Protein AF-A0A0C5QJ63-F1 (afdb_monomer)

pLDDT: mean 94.85, std 3.45, range [77.62, 98.62]

Sequence (130 aa):
IFVRGNAFNNDQIEVARALEIGVTMVSYPEAVQEKISQTTSIAVAGAHGKTSTTGLLAHVLKNIAPTSYLIGDGTGRGVPNSQFFVVEADEYRRHFKDYAPDYAILTNIDFDHPDYYTGIEDVTSAFADF

Mean predicted aligned error: 3.35 Å

Structure (mmCIF, N/CA/C/O backbone):
data_AF-A0A0C5QJ63-F1
#
_entry.id   AF-A0A0C5QJ63-F1
#
loop_
_atom_site.group_PDB
_atom_site.id
_atom_site.type_symbol
_atom_site.label_atom_id
_atom_site.label_alt_id
_atom_sit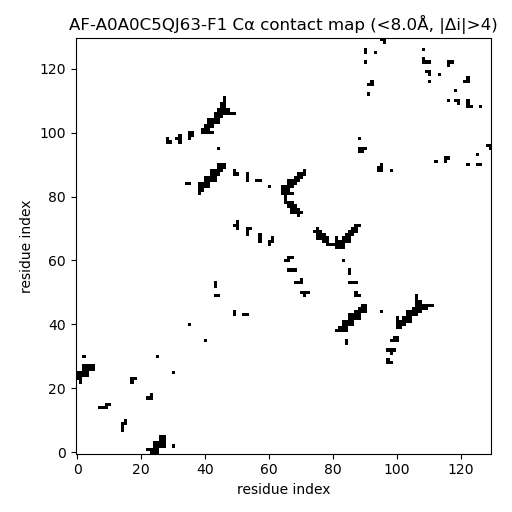e.label_comp_id
_atom_site.label_asym_id
_atom_site.label_entity_id
_atom_site.label_seq_id
_atom_site.pdbx_PDB_ins_code
_atom_site.Cartn_x
_atom_site.Cartn_y
_atom_site.Cartn_z
_atom_site.occupancy
_atom_site.B_iso_or_equiv
_atom_site.auth_seq_id
_atom_site.auth_comp_id
_atom_site.auth_asym_id
_atom_site.auth_atom_id
_atom_site.pdbx_PDB_model_num
ATOM 1 N N . ILE A 1 1 ? 6.941 -12.397 -14.579 1.00 77.62 1 ILE A N 1
ATOM 2 C CA . ILE A 1 1 ? 6.824 -10.924 -14.509 1.00 77.62 1 ILE A CA 1
ATOM 3 C C . ILE A 1 1 ? 8.001 -10.416 -13.695 1.00 77.62 1 ILE A C 1
ATOM 5 O O . ILE A 1 1 ? 8.295 -11.015 -12.667 1.00 77.62 1 ILE A O 1
ATOM 9 N N . PHE A 1 2 ? 8.707 -9.401 -14.188 1.00 90.94 2 PHE A N 1
ATOM 10 C CA . PHE A 1 2 ? 9.777 -8.733 -13.447 1.00 90.94 2 PHE A CA 1
ATOM 11 C C . PHE A 1 2 ? 9.206 -7.485 -12.775 1.00 90.94 2 PHE A C 1
ATOM 13 O O . PHE A 1 2 ? 8.440 -6.756 -13.402 1.00 90.94 2 PHE A O 1
ATOM 20 N N . VAL A 1 3 ? 9.575 -7.249 -11.517 1.00 93.19 3 VAL A N 1
ATOM 21 C CA . VAL A 1 3 ? 9.150 -6.061 -10.768 1.00 93.19 3 VAL A CA 1
ATOM 22 C C . VAL A 1 3 ? 10.322 -5.095 -10.690 1.00 93.19 3 VAL A C 1
ATOM 24 O O . VAL A 1 3 ? 11.390 -5.448 -10.189 1.00 93.19 3 VAL A O 1
ATOM 27 N N . ARG A 1 4 ? 10.126 -3.877 -11.191 1.00 93.06 4 ARG A N 1
ATOM 28 C CA . ARG A 1 4 ? 11.104 -2.794 -11.137 1.00 93.06 4 ARG A CA 1
ATOM 29 C C . ARG A 1 4 ? 10.829 -1.929 -9.912 1.00 93.06 4 ARG A C 1
ATOM 31 O O . ARG A 1 4 ? 9.777 -1.298 -9.814 1.00 93.06 4 ARG A O 1
ATOM 38 N N . GLY A 1 5 ? 11.784 -1.889 -8.987 1.00 90.06 5 GLY A N 1
ATOM 39 C CA . GLY A 1 5 ? 11.722 -0.985 -7.840 1.00 90.06 5 GLY A CA 1
ATOM 40 C C . GLY A 1 5 ? 11.877 0.480 -8.257 1.00 90.06 5 GLY A C 1
ATOM 41 O O . GLY A 1 5 ? 12.519 0.779 -9.260 1.00 90.06 5 GLY A O 1
ATOM 42 N N . ASN A 1 6 ? 11.348 1.402 -7.451 1.00 85.94 6 ASN A N 1
ATOM 43 C CA . ASN A 1 6 ? 11.359 2.842 -7.755 1.00 85.94 6 ASN A CA 1
ATOM 44 C C . ASN A 1 6 ? 12.771 3.456 -7.838 1.00 85.94 6 ASN A C 1
ATOM 46 O O . ASN A 1 6 ? 12.937 4.527 -8.409 1.00 85.94 6 ASN A O 1
ATOM 50 N N . ALA A 1 7 ? 13.787 2.784 -7.287 1.00 88.69 7 ALA A N 1
ATOM 51 C CA . ALA A 1 7 ? 15.189 3.200 -7.374 1.00 88.69 7 ALA A CA 1
ATOM 52 C C . ALA A 1 7 ? 15.875 2.807 -8.701 1.00 88.69 7 ALA A C 1
ATOM 54 O O . ALA A 1 7 ? 17.027 3.182 -8.924 1.00 88.69 7 ALA A O 1
ATOM 55 N N . PHE A 1 8 ? 15.202 2.029 -9.558 1.00 92.00 8 PHE A N 1
ATOM 56 C CA . PHE A 1 8 ? 15.779 1.483 -10.782 1.00 92.00 8 PHE A CA 1
ATOM 57 C C . PHE A 1 8 ? 15.271 2.229 -12.022 1.00 92.00 8 PHE A C 1
ATOM 59 O O . PHE A 1 8 ? 14.103 2.116 -12.401 1.00 92.00 8 PHE A O 1
ATOM 66 N N . ASN A 1 9 ? 16.167 2.976 -12.669 1.00 91.69 9 ASN A N 1
ATOM 67 C CA . ASN A 1 9 ? 15.893 3.763 -13.874 1.00 91.69 9 ASN A CA 1
ATOM 68 C C . ASN A 1 9 ? 16.274 2.999 -15.156 1.00 91.69 9 ASN A C 1
ATOM 70 O O . ASN A 1 9 ? 16.945 1.970 -15.112 1.00 91.69 9 ASN A O 1
ATOM 74 N N . ASN A 1 10 ? 15.842 3.501 -16.319 1.00 91.69 10 ASN A N 1
ATOM 75 C CA . ASN A 1 10 ? 16.041 2.836 -17.619 1.00 91.69 10 ASN A CA 1
ATOM 76 C C . ASN A 1 10 ? 17.512 2.717 -18.057 1.00 91.69 10 ASN A C 1
ATOM 78 O O . ASN A 1 10 ? 17.812 1.919 -18.938 1.00 91.69 10 ASN A O 1
ATOM 82 N N . ASP A 1 11 ? 18.401 3.530 -17.493 1.00 93.44 11 ASP A N 1
ATOM 83 C CA . ASP A 1 11 ? 19.835 3.572 -17.790 1.00 93.44 11 ASP A CA 1
ATOM 84 C C . ASP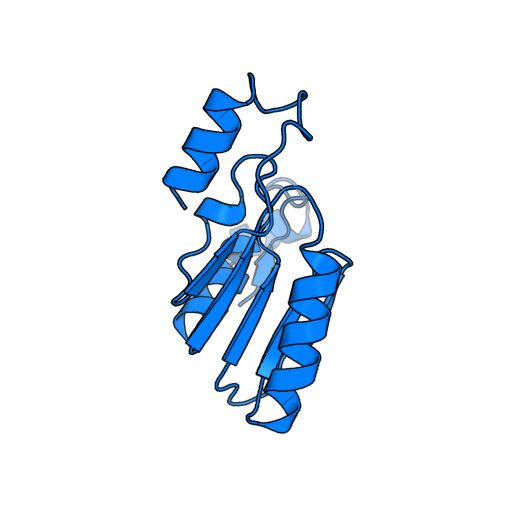 A 1 11 ? 20.647 2.518 -17.024 1.00 93.44 11 ASP A C 1
ATOM 86 O O . ASP A 1 11 ? 21.801 2.253 -17.364 1.00 93.44 11 ASP A O 1
ATOM 90 N N . GLN A 1 12 ? 20.055 1.886 -16.011 1.00 95.31 12 GLN A N 1
ATOM 91 C CA . GLN A 1 12 ? 20.711 0.817 -15.271 1.00 95.31 12 GLN A CA 1
ATOM 92 C C . GLN A 1 12 ? 20.833 -0.445 -16.118 1.00 95.31 12 GLN A C 1
ATOM 94 O O . GLN A 1 12 ? 19.909 -0.817 -16.842 1.00 95.31 12 GLN A O 1
ATOM 99 N N . ILE A 1 13 ? 21.977 -1.122 -16.004 1.00 95.81 13 ILE A N 1
ATOM 100 C CA . ILE A 1 13 ? 22.376 -2.184 -16.932 1.00 95.81 13 ILE A CA 1
ATOM 101 C C . ILE A 1 13 ? 21.369 -3.341 -17.001 1.00 95.81 13 ILE A C 1
ATOM 103 O O . ILE A 1 13 ? 21.082 -3.814 -18.102 1.00 95.81 13 ILE A O 1
ATOM 107 N N . GLU A 1 14 ? 20.778 -3.770 -15.878 1.00 94.00 14 GLU A N 1
ATOM 108 C CA . GLU A 1 14 ? 19.764 -4.830 -15.902 1.00 94.00 14 GLU A CA 1
ATOM 109 C C . GLU A 1 14 ? 18.456 -4.366 -16.557 1.00 94.00 14 GLU A C 1
ATOM 111 O O . GLU A 1 14 ? 17.862 -5.113 -17.336 1.00 94.00 14 GLU A O 1
ATOM 116 N N . VAL A 1 15 ? 18.024 -3.131 -16.279 1.00 94.81 15 VAL A N 1
ATOM 117 C CA . VAL A 1 15 ? 16.778 -2.562 -16.816 1.00 94.81 15 VAL A CA 1
ATOM 118 C C . VAL A 1 15 ? 16.911 -2.308 -18.315 1.00 94.81 15 VAL A C 1
ATOM 120 O O . VAL A 1 15 ? 16.056 -2.740 -19.085 1.00 94.81 15 VAL A O 1
ATOM 123 N N . ALA A 1 16 ? 18.003 -1.672 -18.741 1.00 95.06 16 ALA A N 1
ATOM 124 C CA . ALA A 1 16 ? 18.306 -1.418 -20.144 1.00 95.06 16 ALA A CA 1
ATOM 125 C C . ALA A 1 16 ? 18.326 -2.727 -20.939 1.00 95.06 16 ALA A C 1
ATOM 127 O O . ALA A 1 16 ? 17.645 -2.850 -21.959 1.00 95.06 16 ALA A O 1
ATOM 128 N N . ARG A 1 17 ? 19.023 -3.750 -20.422 1.00 95.56 17 ARG A N 1
ATOM 129 C CA . ARG A 1 17 ? 19.085 -5.050 -21.087 1.00 95.56 17 ARG A CA 1
ATOM 130 C C . ARG A 1 17 ? 17.720 -5.725 -21.161 1.00 95.56 17 ARG A C 1
ATOM 132 O O . ARG A 1 17 ? 17.398 -6.289 -22.203 1.00 95.56 17 ARG A O 1
ATOM 139 N N . ALA A 1 18 ? 16.927 -5.675 -20.090 1.00 94.44 18 ALA A N 1
ATOM 140 C CA . ALA A 1 18 ? 15.573 -6.224 -20.069 1.00 94.44 18 ALA A CA 1
ATOM 141 C C . ALA A 1 18 ? 14.675 -5.559 -21.128 1.00 94.44 18 ALA A C 1
ATOM 143 O O . ALA A 1 18 ? 13.967 -6.259 -21.853 1.00 94.44 18 ALA A O 1
ATOM 144 N N . LEU A 1 19 ? 14.760 -4.231 -21.272 1.00 93.12 19 LEU A N 1
ATOM 145 C CA . LEU A 1 19 ? 14.038 -3.482 -22.304 1.00 93.12 19 LEU A CA 1
ATOM 146 C C . LEU A 1 19 ? 14.481 -3.878 -23.720 1.00 93.12 19 LEU A C 1
ATOM 148 O O . LEU A 1 19 ? 13.628 -4.127 -24.569 1.00 93.12 19 LEU A O 1
ATOM 152 N N . GLU A 1 20 ? 15.789 -3.997 -23.971 1.00 95.88 20 GLU A N 1
ATOM 153 C CA . GLU A 1 20 ? 16.332 -4.395 -25.282 1.00 95.88 20 GLU A CA 1
ATOM 154 C C . GLU A 1 20 ? 15.811 -5.751 -25.768 1.00 95.88 20 GLU A C 1
ATOM 156 O O . GLU A 1 20 ? 15.562 -5.928 -26.960 1.00 95.88 20 GLU A O 1
ATOM 161 N N . ILE A 1 21 ? 15.661 -6.721 -24.860 1.00 96.12 21 ILE A N 1
ATOM 162 C CA . ILE A 1 21 ? 15.191 -8.073 -25.201 1.00 96.12 21 ILE A CA 1
ATOM 163 C C . ILE A 1 21 ? 13.666 -8.231 -25.084 1.00 96.12 21 ILE A C 1
ATOM 165 O O . ILE A 1 21 ? 13.162 -9.348 -25.199 1.00 96.12 21 ILE A O 1
ATOM 169 N N . GLY A 1 22 ? 12.929 -7.139 -24.854 1.00 94.62 22 GLY A N 1
ATOM 170 C CA . GLY A 1 22 ? 11.465 -7.137 -24.810 1.00 94.62 22 GLY A CA 1
ATOM 171 C C . GLY A 1 22 ? 10.855 -7.771 -23.556 1.00 94.62 22 GLY A C 1
ATOM 172 O O . GLY A 1 22 ? 9.734 -8.274 -23.611 1.00 94.62 22 GLY A O 1
ATOM 173 N N . VAL A 1 23 ? 11.565 -7.778 -22.422 1.00 94.31 23 VAL A N 1
ATOM 174 C CA . VAL A 1 23 ? 11.018 -8.268 -21.148 1.00 94.31 23 VAL A CA 1
ATOM 175 C C . VAL A 1 23 ? 9.962 -7.299 -20.622 1.00 94.31 23 VAL A C 1
ATOM 177 O O . VAL A 1 23 ? 10.227 -6.119 -20.399 1.00 94.31 23 VAL A O 1
ATOM 180 N N . THR A 1 24 ? 8.768 -7.820 -20.346 1.00 92.38 24 THR A N 1
ATOM 181 C CA . THR A 1 24 ? 7.722 -7.073 -19.645 1.00 92.38 24 THR A CA 1
ATOM 182 C C . THR A 1 24 ? 8.090 -6.898 -18.171 1.00 92.38 24 THR A C 1
ATOM 184 O O . THR A 1 24 ? 8.241 -7.877 -17.429 1.00 92.38 24 THR A O 1
ATOM 187 N N . MET A 1 25 ? 8.199 -5.640 -17.749 1.00 93.62 25 MET A N 1
ATOM 188 C CA . MET A 1 25 ? 8.385 -5.232 -16.360 1.00 93.62 25 MET A CA 1
ATOM 189 C C . MET A 1 25 ? 7.169 -4.436 -15.895 1.00 93.62 25 MET A C 1
ATOM 191 O O . MET A 1 25 ? 6.608 -3.668 -16.672 1.00 93.62 25 MET A O 1
ATOM 195 N N . VAL A 1 26 ? 6.812 -4.596 -14.627 1.00 93.75 26 VAL A N 1
ATOM 196 C CA . VAL A 1 26 ? 5.849 -3.737 -13.926 1.00 93.75 26 VAL A CA 1
ATOM 197 C C . VAL A 1 26 ? 6.580 -2.986 -12.819 1.00 93.75 26 VAL A C 1
ATOM 199 O O . VAL A 1 26 ? 7.591 -3.464 -12.298 1.00 93.75 26 VAL A O 1
ATOM 202 N N . SER A 1 27 ? 6.106 -1.803 -12.465 1.00 92.50 27 SER A N 1
ATOM 203 C CA . SER A 1 27 ? 6.573 -1.079 -11.289 1.00 92.50 27 SER A CA 1
ATOM 204 C C . SER A 1 27 ? 6.164 -1.796 -10.001 1.00 92.50 27 SER A C 1
ATOM 206 O O . SER A 1 27 ? 5.276 -2.652 -9.980 1.00 92.50 27 SER A O 1
ATOM 208 N N . TYR A 1 28 ? 6.831 -1.452 -8.903 1.00 92.06 28 TYR A N 1
ATOM 209 C CA . TYR A 1 28 ? 6.471 -1.977 -7.592 1.00 92.06 28 TYR A CA 1
ATOM 210 C C . TYR A 1 28 ? 5.015 -1.656 -7.190 1.00 92.06 28 TYR A C 1
ATOM 212 O O . TYR A 1 28 ? 4.313 -2.600 -6.823 1.00 92.06 28 TYR A O 1
ATOM 220 N N . PRO A 1 29 ? 4.512 -0.407 -7.317 1.00 92.44 29 PRO A N 1
ATOM 221 C CA . PRO A 1 29 ? 3.108 -0.107 -7.028 1.00 92.44 29 PRO A CA 1
ATOM 222 C C . PRO A 1 29 ? 2.129 -0.910 -7.891 1.00 92.44 29 PRO A C 1
ATOM 224 O O . PRO A 1 29 ? 1.161 -1.446 -7.361 1.00 92.44 29 PRO A O 1
ATOM 227 N N . GLU A 1 30 ? 2.415 -1.091 -9.187 1.00 94.25 30 GLU A N 1
ATOM 228 C CA . GLU A 1 30 ? 1.578 -1.913 -10.077 1.00 94.25 30 GLU A CA 1
ATOM 229 C C . GLU A 1 30 ? 1.511 -3.375 -9.614 1.00 94.25 30 GLU A C 1
ATOM 231 O O . GLU A 1 30 ? 0.435 -3.969 -9.599 1.00 94.25 30 GLU A O 1
ATOM 236 N N . ALA A 1 31 ? 2.637 -3.952 -9.179 1.00 94.00 31 ALA A N 1
ATOM 237 C CA . ALA A 1 31 ? 2.665 -5.317 -8.652 1.00 94.00 31 ALA A CA 1
ATOM 238 C C . ALA A 1 31 ? 1.855 -5.460 -7.349 1.00 94.00 31 ALA A C 1
ATOM 240 O O . ALA A 1 31 ? 1.185 -6.473 -7.135 1.00 94.00 31 ALA A O 1
ATOM 241 N N . VAL A 1 32 ? 1.901 -4.450 -6.473 1.00 94.62 32 VAL A N 1
ATOM 242 C CA . VAL A 1 32 ? 1.090 -4.422 -5.246 1.00 94.62 32 VAL A CA 1
ATOM 243 C C . VAL A 1 32 ? -0.394 -4.269 -5.590 1.00 94.62 32 VAL A C 1
ATOM 245 O O . VAL A 1 32 ? -1.214 -5.025 -5.067 1.00 94.62 32 VAL A O 1
ATOM 248 N N . GLN A 1 33 ? -0.742 -3.370 -6.513 1.00 95.81 33 GLN A N 1
ATOM 249 C CA . GLN A 1 33 ? -2.120 -3.142 -6.949 1.00 95.81 33 GLN A CA 1
ATOM 250 C C . GLN A 1 33 ? -2.735 -4.361 -7.651 1.00 95.81 33 GLN A C 1
ATOM 252 O O . GLN A 1 33 ? -3.923 -4.650 -7.472 1.00 95.81 33 GLN A O 1
ATOM 257 N N . GLU A 1 34 ? -1.940 -5.130 -8.399 1.00 95.06 34 GLU A N 1
ATOM 258 C CA . GLU A 1 34 ? -2.381 -6.419 -8.940 1.00 95.06 34 GLU A CA 1
ATOM 259 C C . GLU A 1 34 ? -2.823 -7.354 -7.805 1.00 95.06 34 GLU A C 1
ATOM 261 O O . GLU A 1 34 ? -3.867 -8.004 -7.901 1.00 95.06 34 GLU A O 1
ATOM 266 N N . LYS A 1 35 ? -2.074 -7.384 -6.694 1.00 94.94 35 LYS A N 1
ATOM 267 C CA . LYS A 1 35 ? -2.424 -8.224 -5.548 1.00 94.94 35 LYS A CA 1
ATOM 268 C C . LYS A 1 35 ? -3.671 -7.733 -4.819 1.00 94.94 35 LYS A C 1
ATOM 270 O O . LYS A 1 35 ? -4.499 -8.565 -4.448 1.00 94.94 35 LYS A O 1
ATOM 275 N N . ILE A 1 36 ? -3.810 -6.417 -4.657 1.00 97.06 36 ILE A N 1
ATOM 276 C CA . ILE A 1 36 ? -5.013 -5.763 -4.123 1.00 97.06 36 ILE A CA 1
ATOM 277 C C . ILE A 1 36 ? -6.239 -6.221 -4.918 1.00 97.06 36 ILE A C 1
ATOM 279 O O . ILE A 1 36 ? -7.156 -6.796 -4.341 1.00 97.06 36 ILE A O 1
ATOM 283 N N . SER A 1 37 ? -6.181 -6.117 -6.247 1.00 97.25 37 SER A N 1
ATOM 284 C CA . SER A 1 37 ? -7.298 -6.425 -7.154 1.00 97.25 37 SER A CA 1
ATOM 285 C C . SER A 1 37 ? -7.730 -7.904 -7.174 1.00 97.25 37 SER A C 1
ATOM 287 O O . SER A 1 37 ? -8.793 -8.232 -7.696 1.00 97.25 37 SER A O 1
ATOM 289 N N . GLN A 1 38 ? -6.906 -8.821 -6.655 1.00 96.88 38 GLN A N 1
ATOM 290 C CA . GLN A 1 38 ? -7.164 -10.270 -6.651 1.00 96.88 38 GLN A CA 1
ATOM 291 C C . GLN A 1 38 ? -7.719 -10.796 -5.317 1.00 96.88 38 GLN A C 1
ATOM 293 O O . GLN A 1 38 ? -7.947 -11.999 -5.181 1.00 96.88 38 GLN A O 1
ATOM 298 N N . THR A 1 39 ? -7.878 -9.938 -4.312 1.00 98.00 39 THR A N 1
ATOM 299 C CA . THR A 1 39 ? -8.241 -10.331 -2.942 1.00 98.00 39 THR A CA 1
ATOM 300 C C . THR A 1 39 ? -9.276 -9.376 -2.372 1.00 98.00 39 THR A C 1
ATOM 302 O O . THR A 1 39 ? -9.450 -8.290 -2.905 1.00 98.00 39 THR A O 1
ATOM 305 N N . THR A 1 40 ? -9.917 -9.737 -1.259 1.00 98.50 40 THR A N 1
ATOM 306 C CA . THR A 1 40 ? -10.578 -8.725 -0.431 1.00 98.50 40 THR A CA 1
ATOM 307 C C . THR A 1 40 ? -9.497 -7.940 0.306 1.00 98.50 40 THR A C 1
ATOM 309 O O . THR A 1 40 ? -8.843 -8.448 1.222 1.00 98.50 40 THR A O 1
ATOM 312 N N . SER A 1 41 ? -9.268 -6.717 -0.139 1.00 98.44 41 SER A N 1
ATOM 313 C CA . SER A 1 41 ? -8.110 -5.913 0.222 1.00 98.44 41 SER A CA 1
ATOM 314 C C . SER A 1 41 ? -8.456 -4.841 1.253 1.00 98.44 41 SER A C 1
ATOM 316 O O . SER A 1 41 ? -9.487 -4.174 1.168 1.00 98.44 41 SER A O 1
ATOM 318 N N . ILE A 1 42 ? -7.586 -4.685 2.253 1.00 98.62 42 ILE A N 1
ATOM 319 C CA . ILE A 1 42 ? -7.698 -3.638 3.269 1.00 98.62 42 ILE A CA 1
ATOM 320 C C . ILE A 1 42 ? -6.399 -2.840 3.295 1.00 98.62 42 ILE A C 1
ATOM 322 O O . ILE A 1 42 ? -5.350 -3.367 3.675 1.00 98.62 42 ILE A O 1
ATOM 326 N N . ALA A 1 43 ? -6.479 -1.569 2.914 1.00 98.25 43 ALA A N 1
ATOM 327 C CA . ALA A 1 43 ? -5.376 -0.632 3.045 1.00 98.25 43 ALA A CA 1
ATOM 328 C C . ALA A 1 43 ? -5.458 0.123 4.374 1.00 98.25 43 ALA A C 1
ATOM 330 O O . ALA A 1 43 ? -6.530 0.559 4.795 1.00 98.25 43 ALA A O 1
ATOM 331 N N . VAL A 1 44 ? -4.317 0.300 5.029 1.00 98.25 44 VAL A N 1
ATOM 332 C CA . VAL A 1 44 ? -4.185 1.090 6.254 1.00 98.25 44 VAL A CA 1
ATOM 333 C C . VAL A 1 44 ? -3.329 2.312 5.948 1.00 98.25 44 VAL A C 1
ATOM 335 O O . VAL A 1 44 ? -2.137 2.171 5.677 1.00 98.25 44 VAL A O 1
ATOM 338 N N . ALA A 1 45 ? -3.940 3.491 6.012 1.00 97.06 45 ALA A N 1
ATOM 339 C CA . ALA A 1 45 ? -3.319 4.783 5.745 1.00 97.06 45 ALA A CA 1
ATOM 340 C C . ALA A 1 45 ? -3.451 5.734 6.943 1.00 97.06 45 ALA A C 1
ATOM 342 O O . ALA A 1 45 ? -4.259 5.521 7.849 1.00 97.06 45 ALA A O 1
ATOM 343 N N . GLY A 1 46 ? -2.659 6.802 6.935 1.00 95.19 46 GLY A N 1
ATOM 344 C CA . GLY A 1 46 ? -2.643 7.841 7.967 1.00 95.19 46 GLY A CA 1
ATOM 345 C C . GLY A 1 46 ? -1.223 8.211 8.360 1.00 95.19 46 GLY A C 1
ATOM 346 O O . GLY A 1 46 ? -0.337 7.380 8.220 1.00 95.19 46 GLY A O 1
ATOM 347 N N . ALA A 1 47 ? -0.980 9.409 8.885 1.00 94.00 47 ALA A N 1
ATOM 348 C CA . ALA A 1 47 ? 0.392 9.826 9.199 1.00 94.00 47 ALA A CA 1
ATOM 349 C C . ALA A 1 47 ? 1.066 8.870 10.198 1.00 94.00 47 ALA A C 1
ATOM 351 O O . ALA A 1 47 ? 2.134 8.317 9.937 1.00 94.00 47 ALA A O 1
ATOM 352 N N . HIS A 1 48 ? 0.357 8.533 11.279 1.00 94.62 48 HIS A N 1
ATOM 353 C CA . HIS A 1 48 ? 0.881 7.689 12.355 1.00 94.62 48 HIS A CA 1
ATOM 354 C C . HIS A 1 48 ? 0.102 6.383 12.533 1.00 94.62 48 HIS A C 1
ATOM 356 O O . HIS A 1 48 ? -1.103 6.307 12.294 1.00 94.62 48 HIS A O 1
ATOM 362 N N . GLY A 1 49 ? 0.767 5.345 13.046 1.00 96.44 49 GLY A N 1
ATOM 363 C CA . GLY A 1 49 ? 0.108 4.109 13.495 1.00 96.44 49 GLY A CA 1
ATOM 364 C C . GLY A 1 49 ? -0.244 3.099 12.397 1.00 96.44 49 GLY A C 1
ATOM 365 O O . GLY A 1 49 ? -0.854 2.073 12.713 1.00 96.44 49 GLY A O 1
ATOM 366 N N . LYS A 1 50 ? 0.171 3.345 11.147 1.00 97.00 50 LYS A N 1
ATOM 367 C CA . LYS A 1 50 ? -0.022 2.439 10.004 1.00 97.00 50 LYS A CA 1
ATOM 368 C C . LYS A 1 50 ? 0.567 1.051 10.275 1.00 97.00 50 LYS A C 1
ATOM 370 O O . LYS A 1 50 ? -0.183 0.089 10.412 1.00 97.00 50 LYS A O 1
ATOM 375 N N . THR A 1 51 ? 1.880 0.964 10.492 1.00 96.94 51 THR A N 1
ATOM 376 C CA . THR A 1 51 ? 2.624 -0.288 10.731 1.00 96.94 51 THR A CA 1
ATOM 377 C C . THR A 1 51 ? 2.004 -1.165 11.821 1.00 96.94 51 THR A C 1
ATOM 379 O O . THR A 1 51 ? 1.719 -2.343 11.591 1.00 96.94 51 THR A O 1
ATOM 382 N N . SER A 1 52 ? 1.726 -0.596 13.001 1.00 97.38 52 SER A N 1
ATOM 383 C CA . SER A 1 52 ? 1.115 -1.332 14.118 1.00 97.38 52 SER A CA 1
ATOM 384 C C . SER A 1 52 ? -0.284 -1.847 13.775 1.00 97.38 52 SER A C 1
ATOM 386 O O . SER A 1 52 ? -0.620 -2.987 14.098 1.00 97.38 52 SER A O 1
ATOM 388 N N . THR A 1 53 ? -1.093 -1.025 13.104 1.00 98.31 53 THR A N 1
ATOM 389 C CA . THR A 1 53 ? -2.469 -1.372 12.726 1.00 98.31 53 THR A CA 1
ATOM 390 C C . THR A 1 53 ? -2.487 -2.450 11.641 1.00 98.31 53 THR A C 1
ATOM 392 O O . THR A 1 53 ? -3.190 -3.448 11.796 1.00 98.31 53 THR A O 1
ATOM 395 N N . THR A 1 54 ? -1.655 -2.321 10.602 1.00 98.25 54 THR A N 1
ATOM 396 C CA . THR A 1 54 ? -1.467 -3.327 9.542 1.00 98.25 54 THR A CA 1
ATOM 397 C C . THR A 1 54 ? -1.013 -4.661 10.131 1.00 98.25 54 THR A C 1
ATOM 399 O O . THR A 1 54 ? -1.600 -5.705 9.839 1.00 98.25 54 THR A O 1
ATOM 402 N N . GLY A 1 55 ? -0.008 -4.638 11.014 1.00 97.69 55 GLY A N 1
ATOM 403 C CA . GLY A 1 55 ? 0.516 -5.834 11.670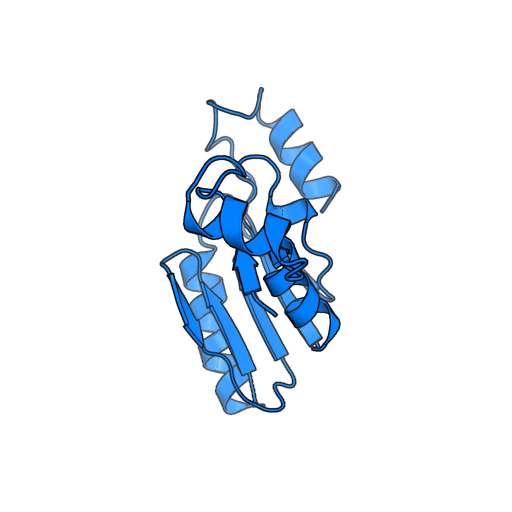 1.00 97.69 55 GLY A CA 1
ATOM 404 C C . GLY A 1 55 ? -0.518 -6.533 12.557 1.00 97.69 55 GLY A C 1
ATOM 405 O O . GLY A 1 55 ? -0.671 -7.756 12.479 1.00 97.69 55 GLY A O 1
ATOM 406 N N . LEU A 1 56 ? -1.268 -5.773 13.365 1.00 98.06 56 LEU A N 1
ATOM 407 C CA . LEU A 1 56 ? -2.334 -6.316 14.210 1.00 98.06 56 LEU A CA 1
ATOM 408 C C . LEU A 1 56 ? -3.466 -6.918 13.367 1.00 98.06 56 LEU A C 1
ATOM 410 O O . LEU A 1 56 ? -3.907 -8.038 13.636 1.00 98.06 56 LEU A O 1
ATOM 414 N N . LEU A 1 57 ? -3.903 -6.212 12.323 1.00 98.25 57 LEU A N 1
ATOM 415 C CA . LEU A 1 57 ? -4.966 -6.671 11.436 1.00 98.25 57 LEU A CA 1
ATOM 416 C C . LEU A 1 57 ? -4.565 -7.956 10.698 1.00 98.25 57 LEU A C 1
ATOM 418 O O . LEU A 1 57 ? -5.313 -8.936 10.716 1.00 98.25 57 LEU A O 1
ATOM 422 N N . ALA A 1 58 ? -3.353 -8.005 10.139 1.00 97.69 58 ALA A N 1
ATOM 423 C CA . ALA A 1 58 ? -2.809 -9.207 9.513 1.00 97.69 58 ALA A CA 1
ATOM 424 C C . ALA A 1 58 ? -2.689 -10.377 10.508 1.00 97.69 58 ALA A C 1
ATOM 426 O O . ALA A 1 58 ? -2.984 -11.527 10.164 1.00 97.69 58 ALA A O 1
ATOM 427 N N . HIS A 1 59 ? -2.288 -10.101 11.756 1.00 97.38 59 HIS A N 1
ATOM 428 C CA . HIS A 1 59 ? -2.206 -11.110 12.810 1.00 97.38 59 HIS A CA 1
ATOM 429 C C . HIS A 1 59 ? -3.573 -11.711 13.153 1.00 97.38 59 HIS A C 1
ATOM 431 O O . HIS A 1 59 ? -3.655 -12.914 13.393 1.00 97.38 59 HIS A O 1
ATOM 437 N N . VAL A 1 60 ? -4.636 -10.910 13.187 1.00 98.25 60 VAL A N 1
ATOM 438 C CA . VAL A 1 60 ? -5.989 -11.406 13.466 1.00 98.25 60 VAL A CA 1
ATOM 439 C C . VAL A 1 60 ? -6.536 -12.177 12.263 1.00 98.25 60 VAL A C 1
ATOM 441 O O . VAL A 1 60 ? -6.920 -13.338 12.409 1.00 98.25 60 VAL A O 1
ATOM 444 N N . LEU A 1 61 ? -6.503 -11.584 11.065 1.00 98.12 61 LEU A N 1
ATOM 445 C CA . LEU A 1 61 ? -7.118 -12.156 9.861 1.00 98.12 61 LEU A CA 1
ATOM 446 C C . LEU A 1 61 ? -6.508 -13.495 9.437 1.00 98.12 61 LEU A C 1
ATOM 448 O O . LEU A 1 61 ? -7.248 -14.390 9.030 1.00 98.12 61 LEU A O 1
ATOM 452 N N . LYS A 1 62 ? -5.193 -13.695 9.613 1.00 96.94 62 LYS A N 1
ATOM 453 C CA . LYS A 1 62 ? -4.543 -14.980 9.282 1.00 96.94 62 LYS A CA 1
ATOM 454 C C . LYS A 1 62 ? -5.083 -16.176 10.081 1.00 96.94 62 LYS A C 1
ATOM 456 O O . LYS A 1 62 ? -4.869 -17.310 9.668 1.00 96.94 62 LYS A O 1
ATOM 461 N N . ASN A 1 63 ? -5.726 -15.939 11.230 1.00 97.69 63 ASN A N 1
ATOM 462 C CA . ASN A 1 63 ? -6.361 -16.988 12.037 1.00 97.69 63 ASN A CA 1
ATOM 463 C C . ASN A 1 63 ? -7.807 -17.280 11.596 1.00 97.69 63 ASN A C 1
ATOM 465 O O . ASN A 1 63 ? -8.410 -18.229 12.089 1.00 97.69 63 ASN A O 1
ATOM 469 N N . ILE A 1 64 ? -8.361 -16.471 10.689 1.00 97.50 64 ILE A N 1
ATOM 470 C CA . ILE A 1 64 ? -9.728 -16.591 10.167 1.00 97.50 64 ILE A CA 1
ATOM 471 C C . ILE A 1 64 ? -9.697 -17.163 8.745 1.00 97.50 64 ILE A C 1
ATOM 473 O O . ILE A 1 64 ? -10.453 -18.080 8.435 1.00 97.50 64 ILE A O 1
ATOM 477 N N . ALA A 1 65 ? -8.811 -16.648 7.887 1.00 98.00 65 ALA A N 1
ATOM 478 C CA . ALA A 1 65 ? -8.660 -17.088 6.503 1.00 98.00 65 ALA A CA 1
ATOM 479 C C . ALA A 1 65 ? -7.220 -16.883 5.992 1.00 98.00 65 ALA A C 1
ATOM 481 O O . ALA A 1 65 ? -6.473 -16.073 6.557 1.00 98.00 65 ALA A O 1
ATOM 482 N N . PRO A 1 66 ? -6.812 -17.564 4.900 1.00 98.19 66 PRO A N 1
ATOM 483 C CA . PRO A 1 66 ? -5.544 -17.291 4.228 1.00 98.19 66 PRO A CA 1
ATOM 484 C C . PRO A 1 66 ? -5.382 -15.792 3.948 1.00 98.19 66 PRO A C 1
ATO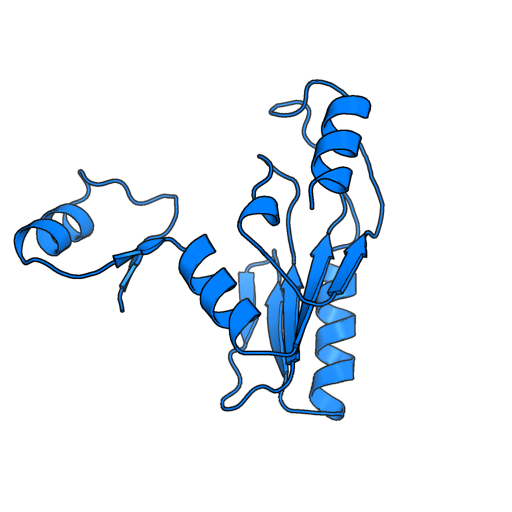M 486 O O . PRO A 1 66 ? -6.192 -15.196 3.240 1.00 98.19 66 PRO A O 1
ATOM 489 N N . THR A 1 67 ? -4.360 -15.179 4.544 1.00 98.44 67 THR A N 1
ATOM 490 C CA . THR A 1 67 ? -4.173 -13.723 4.533 1.00 98.44 67 THR A CA 1
ATOM 491 C C . THR A 1 67 ? -2.730 -13.380 4.204 1.00 98.44 67 THR A C 1
ATOM 493 O O . THR A 1 67 ? -1.805 -13.816 4.890 1.00 98.44 67 THR A O 1
ATOM 496 N N . SER A 1 68 ? -2.555 -12.574 3.167 1.00 98.44 68 SER A N 1
ATOM 497 C CA . SER A 1 68 ? -1.287 -11.984 2.765 1.00 98.44 68 SER A CA 1
ATOM 498 C C . SER A 1 68 ? -1.191 -10.598 3.376 1.00 98.44 68 SER A C 1
ATOM 500 O O . SER A 1 68 ? -2.213 -9.968 3.658 1.00 98.44 68 SER A O 1
ATOM 502 N N . TYR A 1 69 ? 0.024 -10.103 3.558 1.00 98.12 69 TYR A N 1
ATOM 503 C CA . TYR A 1 69 ? 0.212 -8.742 4.033 1.00 98.12 69 TYR A CA 1
ATOM 504 C C . TYR A 1 69 ? 1.534 -8.137 3.578 1.00 98.12 69 TYR A C 1
ATOM 506 O O . TYR A 1 69 ? 2.481 -8.861 3.254 1.00 98.12 69 TYR A O 1
ATOM 514 N N . LEU A 1 70 ? 1.581 -6.809 3.588 1.00 97.62 70 LEU A N 1
ATOM 515 C CA . LEU A 1 70 ? 2.756 -6.002 3.297 1.00 97.62 70 LEU A CA 1
ATOM 516 C C . LEU A 1 70 ? 2.766 -4.780 4.227 1.00 97.62 70 LEU A C 1
ATOM 518 O O . LEU A 1 70 ? 1.820 -3.996 4.232 1.00 97.62 70 LEU A O 1
ATOM 522 N N . ILE A 1 71 ? 3.817 -4.657 5.032 1.00 94.81 71 ILE A N 1
ATOM 523 C CA . ILE A 1 71 ? 3.987 -3.639 6.072 1.00 94.81 71 ILE A CA 1
ATOM 524 C C . ILE A 1 71 ? 5.138 -2.712 5.658 1.00 94.81 71 ILE A C 1
ATOM 526 O O . ILE A 1 71 ? 6.125 -3.166 5.074 1.00 94.81 71 ILE A O 1
ATOM 530 N N . GLY A 1 72 ? 5.012 -1.414 5.950 1.00 84.12 72 GLY A N 1
ATOM 531 C CA . GLY A 1 72 ? 5.958 -0.371 5.533 1.00 84.12 72 GLY A CA 1
ATOM 532 C C . GLY A 1 72 ? 7.378 -0.524 6.093 1.00 84.12 72 GLY A C 1
ATOM 533 O O . GLY A 1 72 ? 8.311 0.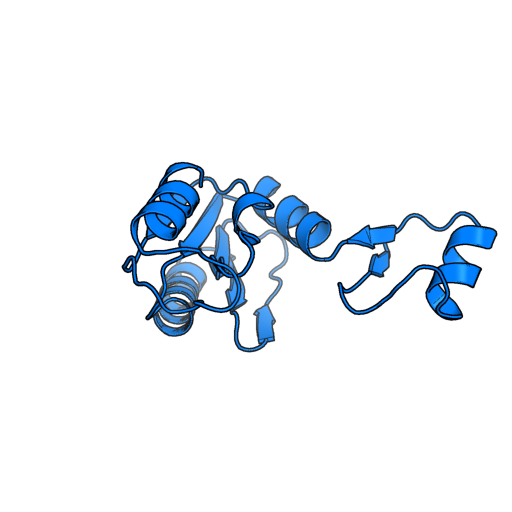076 5.569 1.00 84.12 72 GLY A O 1
ATOM 534 N N . ASP A 1 73 ? 7.576 -1.385 7.094 1.00 88.50 73 ASP A N 1
ATOM 535 C CA . ASP A 1 73 ? 8.890 -1.743 7.646 1.00 88.50 73 ASP A CA 1
ATOM 536 C C . ASP A 1 73 ? 9.661 -2.781 6.799 1.00 88.50 73 ASP A C 1
ATOM 538 O O . ASP A 1 73 ? 10.748 -3.223 7.175 1.00 88.50 73 ASP A O 1
ATOM 542 N N . GLY A 1 74 ? 9.101 -3.183 5.653 1.00 86.94 74 GLY A N 1
ATOM 543 C CA . GLY A 1 74 ? 9.656 -4.200 4.761 1.00 86.94 74 GLY A CA 1
ATOM 544 C C . GLY A 1 74 ? 9.221 -5.626 5.106 1.00 86.94 74 GLY A C 1
ATOM 545 O O . GLY A 1 74 ? 9.549 -6.565 4.374 1.00 86.94 74 GLY A O 1
ATOM 546 N N . THR A 1 75 ? 8.455 -5.819 6.181 1.00 93.31 75 THR A N 1
ATOM 547 C CA . THR A 1 75 ? 7.878 -7.116 6.516 1.00 93.31 75 THR A CA 1
ATOM 548 C C . THR A 1 75 ? 6.696 -7.404 5.600 1.00 93.31 75 THR A C 1
ATOM 550 O O . THR A 1 75 ? 5.714 -6.669 5.542 1.00 93.31 75 THR A O 1
ATOM 553 N N . GLY A 1 76 ? 6.732 -8.541 4.920 1.00 95.06 76 GLY A N 1
ATOM 554 C CA . GLY A 1 76 ? 5.623 -8.990 4.093 1.00 95.06 76 GLY A CA 1
ATOM 555 C C . GLY A 1 76 ? 5.521 -10.502 4.070 1.00 95.06 76 GLY A C 1
ATOM 556 O O . GLY A 1 76 ? 6.484 -11.224 4.343 1.00 95.06 76 GLY A O 1
ATOM 557 N N . ARG A 1 77 ? 4.332 -11.000 3.741 1.00 96.44 77 ARG A N 1
ATOM 558 C CA . ARG A 1 77 ? 4.110 -12.424 3.509 1.00 96.44 77 ARG A CA 1
ATOM 559 C C . ARG A 1 77 ? 3.060 -12.626 2.433 1.00 96.44 77 ARG A C 1
ATOM 561 O O . ARG A 1 77 ? 1.902 -12.259 2.606 1.00 96.44 77 ARG A O 1
ATOM 568 N N . GLY A 1 78 ? 3.466 -13.283 1.351 1.00 95.88 78 GLY A N 1
ATOM 569 C CA . GLY A 1 78 ? 2.545 -13.836 0.367 1.00 95.88 78 GLY A CA 1
ATOM 570 C C . GLY A 1 78 ? 2.017 -15.188 0.838 1.00 95.88 78 GLY A C 1
ATOM 571 O O . GLY A 1 78 ? 2.797 -16.088 1.154 1.00 95.88 78 GLY A O 1
ATOM 572 N N . VAL A 1 79 ? 0.696 -15.339 0.879 1.00 97.06 79 VAL A N 1
ATOM 573 C CA . VAL A 1 79 ? 0.025 -16.610 1.163 1.00 97.06 79 VAL A CA 1
ATOM 574 C C . VAL A 1 79 ? -0.676 -17.093 -0.113 1.00 97.06 79 VAL A C 1
ATOM 576 O O . VAL A 1 79 ? -1.431 -16.326 -0.719 1.00 97.06 79 VAL A O 1
ATOM 579 N N . PRO A 1 80 ? -0.434 -18.339 -0.569 1.00 95.25 80 PRO A N 1
ATOM 580 C CA . PRO A 1 80 ? -1.153 -18.901 -1.711 1.00 95.25 80 PRO A CA 1
ATOM 581 C C . PRO A 1 80 ? -2.665 -18.904 -1.475 1.00 95.25 80 PRO A C 1
ATOM 583 O O . PRO A 1 80 ? -3.112 -19.221 -0.375 1.00 95.25 80 PRO A O 1
ATOM 586 N N . ASN A 1 81 ? -3.446 -18.576 -2.510 1.00 95.44 81 ASN A N 1
ATOM 587 C CA . ASN A 1 81 ? -4.915 -18.515 -2.451 1.00 95.44 81 ASN A CA 1
ATOM 588 C C . ASN A 1 81 ? -5.446 -17.639 -1.301 1.00 95.44 81 ASN A C 1
ATOM 590 O O . ASN A 1 81 ? -6.438 -17.971 -0.656 1.00 95.44 81 ASN A O 1
ATOM 594 N N . SER A 1 82 ? -4.741 -16.541 -1.021 1.00 97.62 82 SER A N 1
ATOM 595 C CA . SER A 1 82 ? -5.140 -15.562 -0.017 1.00 97.62 82 SER A CA 1
ATOM 596 C C . SER A 1 82 ? -6.547 -15.040 -0.278 1.00 97.62 82 SER A C 1
ATOM 598 O O . SER A 1 82 ? -6.813 -14.542 -1.368 1.00 97.62 82 SER A O 1
ATOM 600 N N . GLN A 1 83 ? -7.414 -15.105 0.727 1.00 98.31 83 GLN A N 1
ATOM 601 C CA . GLN A 1 83 ? -8.711 -14.439 0.697 1.00 98.31 83 GLN A CA 1
ATOM 602 C C . GLN A 1 83 ? -8.550 -12.942 0.975 1.00 98.31 83 GLN A C 1
ATOM 604 O O . GLN A 1 83 ? -9.148 -12.124 0.281 1.00 98.31 83 GLN A O 1
ATOM 609 N N . PHE A 1 84 ? -7.709 -12.594 1.955 1.00 98.62 84 PHE A N 1
ATOM 610 C CA . PHE A 1 84 ? -7.455 -11.207 2.340 1.00 98.62 84 PHE A CA 1
ATOM 611 C C . PHE A 1 84 ? -6.054 -10.742 1.950 1.00 98.62 84 PHE A C 1
ATOM 613 O O . PHE A 1 84 ? -5.103 -11.535 1.966 1.00 98.62 84 PHE A O 1
ATOM 620 N N . PHE A 1 85 ? -5.915 -9.448 1.675 1.00 98.62 85 PHE A N 1
ATOM 621 C CA . PHE A 1 85 ? -4.623 -8.771 1.592 1.00 98.62 85 PHE A CA 1
ATOM 622 C C . PHE A 1 85 ? -4.647 -7.493 2.425 1.00 98.62 85 PHE A C 1
ATOM 624 O O . PHE A 1 85 ? -5.465 -6.611 2.182 1.00 98.62 85 PHE A O 1
ATOM 631 N N . VAL A 1 86 ? -3.761 -7.409 3.418 1.00 98.50 86 VAL A N 1
ATOM 632 C CA . VAL A 1 86 ? -3.628 -6.224 4.274 1.00 98.50 86 VAL A CA 1
ATOM 633 C C . VAL A 1 86 ? -2.366 -5.469 3.889 1.00 98.50 86 VAL A C 1
ATOM 635 O O . VAL A 1 86 ? -1.274 -6.036 3.936 1.00 98.50 86 VAL A O 1
ATOM 638 N N . VAL A 1 87 ? -2.497 -4.202 3.524 1.00 97.94 87 VAL A N 1
ATOM 639 C CA . VAL A 1 87 ? -1.372 -3.407 3.028 1.00 97.94 87 VAL A CA 1
ATOM 640 C C . VAL A 1 87 ? -1.292 -2.069 3.743 1.00 97.94 87 VAL A C 1
ATOM 642 O O . VAL A 1 87 ? -2.297 -1.401 3.967 1.00 97.94 87 VAL A O 1
ATOM 645 N N . GLU A 1 88 ? -0.082 -1.682 4.121 1.00 97.00 88 GLU A N 1
ATOM 646 C CA . GLU A 1 88 ? 0.203 -0.318 4.545 1.00 97.00 88 GLU A CA 1
ATOM 647 C C . GLU A 1 88 ? 0.262 0.609 3.322 1.00 97.00 88 GLU A C 1
ATOM 649 O O . GLU A 1 88 ? 0.980 0.335 2.359 1.00 97.00 88 GLU A O 1
ATOM 654 N N . ALA A 1 89 ? -0.507 1.695 3.362 1.00 95.12 89 ALA A N 1
ATOM 655 C CA . ALA A 1 89 ? -0.602 2.683 2.299 1.00 95.12 89 ALA A CA 1
ATOM 656 C C . ALA A 1 89 ? -0.125 4.040 2.826 1.00 95.12 89 ALA A C 1
ATOM 658 O O . ALA A 1 89 ? -0.701 4.597 3.758 1.00 95.12 89 ALA A O 1
ATOM 659 N N . ASP A 1 90 ? 0.958 4.543 2.244 1.00 92.00 90 ASP A N 1
ATOM 660 C CA . ASP A 1 90 ? 1.621 5.762 2.694 1.00 92.00 90 ASP A CA 1
ATOM 661 C C . ASP A 1 90 ? 1.150 6.971 1.877 1.00 92.00 90 ASP A C 1
ATOM 663 O O . ASP A 1 90 ? 1.111 6.944 0.640 1.00 92.00 90 ASP A O 1
ATOM 667 N N . GLU A 1 91 ? 0.795 8.040 2.580 1.00 90.19 91 GLU A N 1
ATOM 668 C CA . GLU A 1 91 ? 0.455 9.318 1.986 1.00 90.19 91 GLU A CA 1
ATOM 669 C C . GLU A 1 91 ? 1.673 10.030 1.394 1.00 90.19 91 GLU A C 1
ATOM 671 O O . GLU A 1 91 ? 1.488 10.933 0.577 1.00 90.19 91 GLU A O 1
ATOM 676 N N . TYR A 1 92 ? 2.908 9.669 1.762 1.00 88.19 92 TYR A N 1
ATOM 677 C CA . TYR A 1 92 ? 4.094 10.326 1.223 1.00 88.19 92 TYR A CA 1
ATOM 678 C C . TYR A 1 92 ? 4.068 10.337 -0.310 1.00 88.19 92 TYR A C 1
ATOM 680 O O . TYR A 1 92 ? 3.878 9.312 -0.967 1.00 88.19 92 TYR A O 1
ATOM 688 N N . ARG A 1 93 ? 4.218 11.532 -0.895 1.00 87.62 93 ARG A N 1
ATOM 689 C CA . ARG A 1 93 ? 4.139 11.783 -2.347 1.00 87.62 93 ARG A CA 1
ATOM 690 C C . ARG A 1 93 ? 2.853 11.293 -3.026 1.00 87.62 93 ARG A C 1
ATOM 692 O O . ARG A 1 93 ? 2.844 11.100 -4.241 1.00 87.62 93 ARG A O 1
ATOM 699 N N . ARG A 1 94 ? 1.770 11.129 -2.258 1.00 91.50 94 ARG A N 1
ATOM 700 C CA . ARG A 1 94 ? 0.471 10.597 -2.699 1.00 91.50 94 ARG A CA 1
ATOM 701 C C . ARG A 1 94 ? 0.562 9.167 -3.254 1.00 91.50 94 ARG A C 1
ATOM 703 O O . ARG A 1 94 ? -0.296 8.783 -4.044 1.00 91.50 94 ARG A O 1
ATOM 710 N N . HIS A 1 95 ? 1.562 8.377 -2.844 1.00 87.06 95 HIS A N 1
ATOM 711 C CA . HIS A 1 95 ? 1.766 7.012 -3.353 1.00 87.06 95 HIS A CA 1
ATOM 712 C C . HIS A 1 95 ? 0.574 6.085 -3.099 1.00 87.06 95 HIS A C 1
ATOM 714 O O . HIS A 1 95 ? 0.304 5.205 -3.909 1.00 87.06 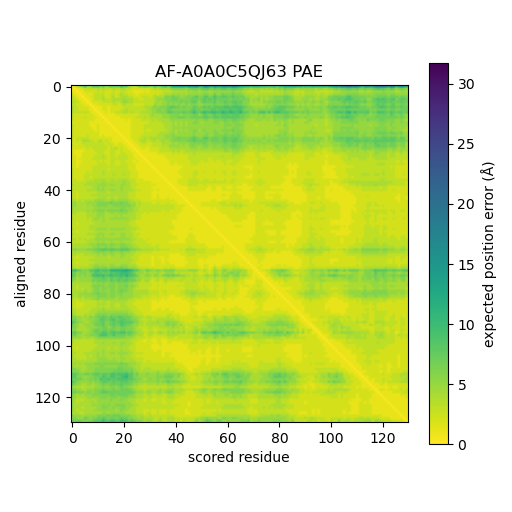95 HIS A O 1
ATOM 720 N N . PHE A 1 96 ? -0.192 6.297 -2.025 1.00 89.81 96 PHE A N 1
ATOM 721 C CA . PHE A 1 96 ? -1.406 5.517 -1.786 1.00 89.81 96 PHE A CA 1
ATOM 722 C C . PHE A 1 96 ? -2.456 5.594 -2.916 1.00 89.81 96 PHE A C 1
ATOM 724 O O . PHE A 1 96 ? -3.307 4.717 -2.993 1.00 89.81 96 PHE A O 1
ATOM 731 N N . LYS A 1 97 ? -2.371 6.572 -3.838 1.00 89.56 97 LYS A N 1
ATOM 732 C CA . LYS A 1 97 ? -3.298 6.747 -4.967 1.00 89.56 97 LYS A CA 1
ATOM 733 C C . LYS A 1 97 ? -3.079 5.702 -6.049 1.00 89.56 97 LYS A C 1
ATOM 735 O O . LYS A 1 97 ? -3.950 5.503 -6.889 1.00 89.56 97 LYS A O 1
ATOM 740 N N . ASP A 1 98 ? -1.927 5.039 -6.024 1.00 90.88 98 ASP A N 1
ATOM 741 C CA . ASP A 1 98 ? -1.640 3.909 -6.899 1.00 90.88 98 ASP A CA 1
ATOM 742 C C . ASP A 1 98 ? -2.432 2.657 -6.479 1.00 90.88 98 ASP A C 1
ATOM 744 O O . ASP A 1 98 ? -2.437 1.656 -7.199 1.00 90.88 98 ASP A O 1
ATOM 748 N N . TYR A 1 99 ? -3.109 2.702 -5.322 1.00 95.00 99 TYR A N 1
ATOM 749 C CA . TYR A 1 99 ? -3.868 1.597 -4.758 1.00 95.00 99 TYR A CA 1
ATOM 750 C C . TYR A 1 99 ? -5.377 1.847 -4.811 1.00 95.00 99 TYR A C 1
ATOM 752 O O . TYR A 1 99 ? -5.855 2.922 -4.469 1.00 95.00 99 TYR A O 1
ATOM 760 N N . ALA A 1 100 ? -6.135 0.813 -5.177 1.00 96.19 100 ALA A N 1
ATOM 761 C CA . ALA A 1 100 ? -7.598 0.812 -5.161 1.00 96.19 100 ALA A CA 1
ATOM 762 C C . ALA A 1 100 ? -8.113 -0.378 -4.328 1.00 96.19 100 ALA A C 1
ATOM 764 O O . ALA A 1 100 ? -8.464 -1.413 -4.903 1.00 96.19 100 ALA A O 1
ATOM 765 N N . PRO A 1 101 ? -8.074 -0.277 -2.985 1.00 97.62 101 PRO A N 1
ATOM 766 C CA . PRO A 1 101 ? -8.507 -1.339 -2.083 1.00 97.62 101 PRO A CA 1
ATOM 767 C C . PRO A 1 101 ? -10.035 -1.395 -1.928 1.00 97.62 101 PRO A C 1
ATOM 769 O O . PRO A 1 101 ? -10.729 -0.407 -2.153 1.00 97.62 101 PRO A O 1
ATOM 772 N N . ASP A 1 102 ? -10.565 -2.531 -1.466 1.00 98.44 102 ASP A N 1
ATOM 773 C CA . ASP A 1 102 ? -11.996 -2.665 -1.138 1.00 98.44 102 ASP A CA 1
ATOM 774 C C . ASP A 1 102 ? -12.365 -1.889 0.135 1.00 98.44 102 ASP A C 1
ATOM 776 O O . ASP A 1 102 ? -13.477 -1.376 0.271 1.00 98.44 102 ASP A O 1
ATOM 780 N N . TYR A 1 103 ? -11.424 -1.818 1.082 1.00 98.25 103 TYR A N 1
ATOM 781 C CA . TYR A 1 103 ? -11.570 -1.112 2.349 1.00 98.25 103 TYR A CA 1
ATOM 782 C C . TYR A 1 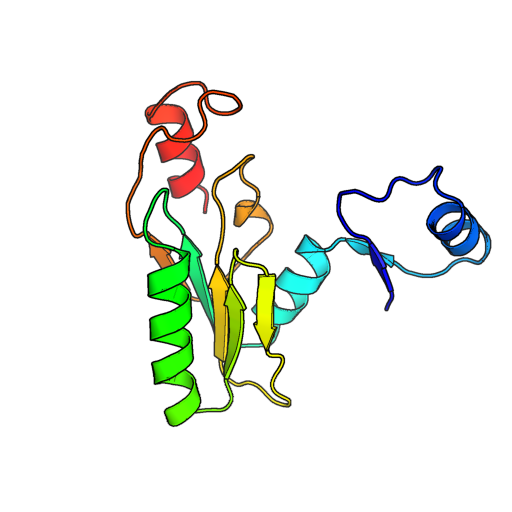103 ? -10.331 -0.267 2.647 1.00 98.25 103 TYR A C 1
ATOM 784 O O . TYR A 1 103 ? -9.200 -0.731 2.493 1.00 98.25 103 TYR A O 1
ATOM 792 N N . ALA A 1 104 ? -10.545 0.940 3.168 1.00 97.50 104 ALA A N 1
ATOM 793 C CA . ALA A 1 104 ? -9.490 1.808 3.677 1.00 97.50 104 ALA A CA 1
ATOM 794 C C . ALA A 1 104 ? -9.718 2.113 5.165 1.00 97.50 104 ALA A C 1
ATOM 796 O O . ALA A 1 104 ? -10.828 2.440 5.590 1.00 97.50 104 ALA A O 1
ATOM 797 N N . ILE A 1 105 ? -8.658 2.008 5.965 1.00 98.06 105 ILE A N 1
ATOM 798 C CA . ILE A 1 105 ? -8.613 2.461 7.356 1.00 98.06 105 ILE A CA 1
ATOM 799 C C . ILE A 1 105 ? -7.736 3.706 7.394 1.00 98.06 105 ILE A C 1
ATOM 801 O O . ILE A 1 105 ? -6.552 3.619 7.083 1.00 98.06 105 ILE A O 1
ATOM 805 N N . LEU A 1 106 ? -8.307 4.838 7.805 1.00 97.19 106 LEU A N 1
ATOM 806 C CA . LEU A 1 106 ? -7.579 6.091 8.003 1.00 97.19 106 LEU A CA 1
ATOM 807 C C . LEU A 1 106 ? -7.340 6.293 9.502 1.00 97.19 106 LEU A C 1
ATOM 809 O O . LEU A 1 106 ? -8.284 6.551 10.250 1.00 97.19 106 LEU A O 1
ATOM 813 N N . THR A 1 107 ? -6.101 6.132 9.966 1.00 97.69 107 THR A N 1
ATOM 814 C CA . THR A 1 107 ? -5.778 6.199 11.402 1.00 97.69 107 THR A CA 1
ATOM 815 C C . THR A 1 107 ? -5.796 7.632 11.935 1.00 97.69 107 THR A C 1
ATOM 817 O O . THR A 1 107 ? -6.284 7.871 13.039 1.00 97.69 107 THR A O 1
ATOM 820 N N . ASN A 1 108 ? -5.232 8.577 11.183 1.00 96.31 108 ASN A N 1
ATOM 821 C CA . ASN A 1 108 ? -5.177 10.014 11.468 1.00 96.31 108 ASN A CA 1
ATOM 822 C C . ASN A 1 108 ? -4.666 10.777 10.232 1.00 96.31 108 ASN A C 1
ATOM 824 O O . ASN A 1 108 ? -4.113 10.175 9.314 1.00 96.31 108 ASN A O 1
ATOM 828 N N . ILE A 1 109 ? -4.838 12.099 10.232 1.00 96.12 109 ILE A N 1
ATOM 829 C CA . ILE A 1 109 ? -4.287 13.020 9.229 1.00 96.12 109 ILE A CA 1
ATOM 830 C C . ILE A 1 109 ? -3.429 14.041 9.981 1.00 96.12 109 ILE A C 1
ATOM 832 O O . ILE A 1 109 ? -3.918 14.669 10.921 1.00 96.12 109 ILE A O 1
ATOM 836 N N . ASP A 1 110 ? -2.168 14.183 9.577 1.00 96.00 110 ASP A N 1
ATOM 837 C CA . ASP A 1 110 ? -1.194 15.102 10.173 1.00 96.00 110 ASP A CA 1
ATOM 838 C C . ASP A 1 110 ? -0.243 15.652 9.096 1.00 96.00 110 ASP A C 1
ATOM 840 O O . ASP A 1 110 ? -0.119 15.080 8.011 1.00 96.00 110 ASP A O 1
ATOM 844 N N . PHE A 1 111 ? 0.429 16.766 9.378 1.00 95.06 111 PHE A N 1
ATOM 845 C CA . PHE A 1 111 ? 1.376 17.402 8.461 1.00 95.06 111 PHE A CA 1
ATOM 846 C C . PHE A 1 111 ? 2.814 16.912 8.703 1.00 95.06 111 PHE A C 1
ATOM 848 O O . PHE A 1 111 ? 3.677 17.672 9.141 1.00 95.06 111 PHE A O 1
ATOM 855 N N . ASP A 1 112 ? 3.061 15.630 8.419 1.00 92.19 112 ASP A N 1
ATOM 856 C CA . ASP A 1 112 ? 4.341 14.956 8.719 1.00 92.19 112 ASP A CA 1
ATOM 857 C C . ASP A 1 112 ? 5.396 15.084 7.597 1.00 92.19 112 ASP A C 1
ATOM 859 O O . ASP A 1 112 ? 6.598 14.987 7.840 1.00 92.19 112 ASP A O 1
ATOM 863 N N . HIS A 1 113 ? 4.967 15.386 6.363 1.00 90.62 113 HIS A N 1
ATOM 864 C CA . HIS A 1 113 ? 5.831 15.479 5.173 1.00 90.62 113 HIS A CA 1
ATOM 865 C C . HIS A 1 113 ? 5.859 16.891 4.555 1.00 90.62 113 HIS A C 1
ATOM 867 O O . HIS A 1 113 ? 5.336 17.102 3.450 1.00 90.62 113 HIS A O 1
ATOM 873 N N . PRO A 1 114 ? 6.465 17.882 5.239 1.00 92.25 114 PRO A N 1
ATOM 874 C CA . PRO A 1 114 ? 6.550 19.262 4.755 1.00 92.25 114 PRO A CA 1
ATOM 875 C C . PRO A 1 114 ? 7.485 19.438 3.547 1.00 92.25 114 PRO A C 1
ATOM 877 O O . PRO A 1 114 ? 7.521 20.508 2.946 1.00 92.25 114 PRO A O 1
ATOM 880 N N . ASP A 1 115 ? 8.264 18.413 3.192 1.00 93.50 115 ASP A N 1
ATOM 881 C CA . ASP A 1 115 ? 9.099 18.371 1.988 1.00 93.50 115 ASP A CA 1
ATOM 882 C C . ASP A 1 115 ? 8.287 18.143 0.703 1.00 93.50 115 ASP A C 1
ATOM 884 O O . ASP A 1 115 ? 8.773 18.437 -0.391 1.00 93.50 115 ASP A O 1
ATOM 888 N N . TYR A 1 116 ? 7.056 17.638 0.833 1.00 94.19 116 TYR A N 1
ATOM 889 C CA . TYR A 1 116 ? 6.166 17.365 -0.291 1.00 94.19 116 TYR A CA 1
ATOM 890 C C . TYR A 1 116 ? 4.853 18.151 -0.220 1.00 94.19 116 TYR A C 1
ATOM 892 O O . TYR A 1 116 ? 4.461 18.762 -1.214 1.00 94.19 116 TYR A O 1
ATOM 900 N N . TYR A 1 117 ? 4.173 18.137 0.928 1.00 95.44 117 TYR A N 1
ATOM 901 C CA . TYR A 1 117 ? 2.874 18.789 1.088 1.00 95.44 117 TYR A CA 1
ATOM 902 C C . TYR A 1 117 ? 3.027 20.270 1.434 1.00 95.44 117 TYR A C 1
ATOM 904 O O . TYR A 1 117 ? 3.917 20.659 2.189 1.00 95.44 117 TYR A O 1
ATOM 912 N N . THR A 1 118 ? 2.119 21.109 0.932 1.00 96.69 118 THR A N 1
ATOM 913 C CA . THR A 1 118 ? 2.171 22.558 1.200 1.00 96.69 118 THR A CA 1
ATOM 914 C C . THR A 1 118 ? 1.503 22.972 2.513 1.00 96.69 118 THR A C 1
ATOM 916 O O . THR A 1 118 ? 1.633 24.123 2.926 1.00 96.69 118 THR A O 1
ATOM 919 N N . GLY A 1 119 ? 0.760 22.069 3.155 1.00 96.31 119 GLY A N 1
ATOM 920 C CA . GLY A 1 119 ? 0.037 22.318 4.403 1.00 96.31 119 GLY A CA 1
ATOM 921 C C . GLY A 1 119 ? -0.993 21.229 4.704 1.00 96.31 119 GLY A C 1
ATOM 922 O O . GLY A 1 119 ? -1.177 20.301 3.915 1.00 96.31 119 GLY A O 1
ATOM 923 N N . ILE A 1 120 ? -1.688 21.348 5.838 1.00 96.31 120 ILE A N 1
ATOM 924 C CA . ILE A 1 120 ? -2.648 20.333 6.301 1.00 96.31 120 ILE A CA 1
ATOM 925 C C . ILE A 1 120 ? -3.847 20.178 5.358 1.00 96.31 120 ILE A C 1
ATOM 927 O O . ILE A 1 120 ? -4.384 19.081 5.211 1.00 96.31 120 ILE A O 1
ATOM 931 N N . GLU A 1 121 ? -4.245 21.244 4.666 1.00 97.06 121 GLU A N 1
ATOM 932 C CA . GLU A 1 121 ? -5.318 21.211 3.673 1.00 97.06 121 GLU A CA 1
ATOM 933 C C . GLU A 1 121 ? -4.931 20.363 2.452 1.00 97.06 121 GLU A C 1
ATOM 935 O O . GLU A 1 121 ? -5.760 19.616 1.932 1.00 97.06 121 GLU A O 1
ATOM 940 N N . ASP A 1 122 ? -3.666 20.429 2.027 1.00 96.50 122 ASP A N 1
ATOM 941 C CA . ASP A 1 122 ? -3.126 19.638 0.914 1.00 96.50 122 ASP A CA 1
ATOM 942 C C . ASP A 1 122 ? -3.046 18.146 1.284 1.00 96.50 122 ASP A C 1
ATOM 944 O O . ASP A 1 122 ? -3.486 17.287 0.514 1.00 96.50 122 ASP A O 1
ATOM 948 N N . VAL A 1 123 ? -2.607 17.838 2.513 1.00 95.81 123 VAL A N 1
ATOM 949 C CA . VAL A 1 123 ? -2.654 16.469 3.061 1.00 95.81 123 VAL A CA 1
ATOM 950 C C . VAL A 1 123 ? -4.097 15.969 3.107 1.00 95.81 123 VAL A C 1
ATOM 952 O O . VAL A 1 123 ? -4.405 14.906 2.578 1.00 95.81 123 VAL A O 1
ATOM 955 N N . THR A 1 124 ? -5.014 16.754 3.675 1.00 95.69 124 THR A N 1
ATOM 956 C CA . THR A 1 124 ? -6.433 16.380 3.792 1.00 95.69 124 THR A CA 1
ATOM 957 C C . THR A 1 124 ? -7.051 16.102 2.422 1.00 95.69 124 THR A C 1
ATOM 959 O O . THR A 1 124 ? -7.775 15.122 2.263 1.00 95.69 124 THR A O 1
ATOM 962 N N . SER A 1 125 ? -6.724 16.912 1.410 1.00 95.94 125 SER A N 1
ATOM 963 C CA . SER A 1 125 ? -7.141 16.661 0.029 1.00 95.94 125 SER A CA 1
ATOM 964 C C . SER A 1 125 ? -6.568 15.355 -0.520 1.00 95.94 125 SER A C 1
ATOM 966 O O . SER A 1 125 ? -7.285 14.633 -1.204 1.00 95.94 125 SER A O 1
ATOM 968 N N . ALA A 1 126 ? -5.308 15.024 -0.229 1.00 95.19 126 ALA A N 1
ATOM 969 C CA . ALA A 1 126 ? -4.737 13.750 -0.649 1.00 95.19 126 ALA A CA 1
ATOM 970 C C . AL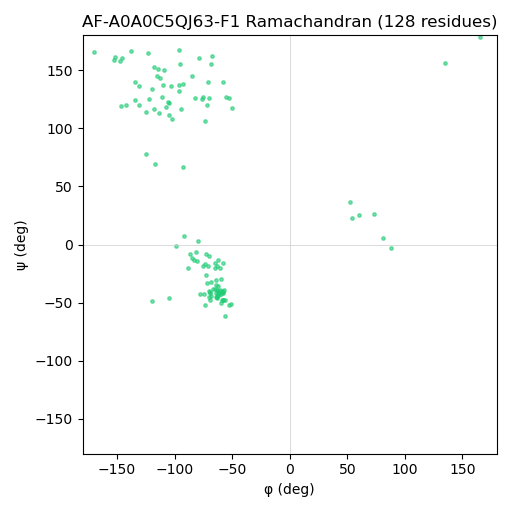A A 1 126 ? -5.483 12.553 -0.056 1.00 95.19 126 ALA A C 1
ATOM 972 O O . ALA A 1 126 ? -5.754 11.614 -0.795 1.00 95.19 126 ALA A O 1
ATOM 973 N N . PHE A 1 127 ? -5.834 12.610 1.232 1.00 95.25 127 PHE A N 1
ATOM 974 C CA . PHE A 1 127 ? -6.615 11.568 1.903 1.00 95.25 127 PHE A CA 1
ATOM 975 C C . PHE A 1 127 ? -8.062 11.490 1.411 1.00 95.25 127 PHE A C 1
ATOM 977 O O . PHE A 1 127 ? -8.628 10.410 1.406 1.00 95.25 127 PHE A O 1
ATOM 984 N N . ALA A 1 128 ? -8.668 12.611 1.012 1.00 93.69 128 ALA A N 1
ATOM 985 C CA . ALA A 1 128 ? -10.026 12.624 0.467 1.00 93.69 128 ALA A CA 1
ATOM 986 C C . ALA A 1 128 ? -10.115 12.032 -0.951 1.00 93.69 128 ALA A C 1
ATOM 988 O O . ALA A 1 128 ? -11.178 11.560 -1.350 1.00 93.69 128 ALA A O 1
ATOM 989 N N . ASP A 1 129 ? -9.019 12.087 -1.711 1.00 91.31 129 ASP A N 1
ATOM 990 C CA . ASP A 1 129 ? -8.920 11.503 -3.052 1.00 91.31 129 ASP A CA 1
ATOM 991 C C . ASP A 1 129 ? -8.644 9.984 -3.039 1.00 91.31 129 ASP A C 1
ATOM 993 O O . ASP A 1 129 ? -8.716 9.361 -4.099 1.00 91.31 129 ASP A O 1
ATOM 997 N N . PHE A 1 130 ? -8.249 9.428 -1.887 1.00 90.12 130 PHE A N 1
ATOM 998 C CA . PHE A 1 130 ? -7.918 8.016 -1.668 1.00 90.12 130 PHE A CA 1
ATOM 999 C C . PHE A 1 130 ? -9.129 7.256 -1.113 1.00 90.12 130 PHE A C 1
ATOM 1001 O O . PHE A 1 130 ? -9.444 6.182 -1.670 1.00 90.12 130 PHE A O 1
#

Secon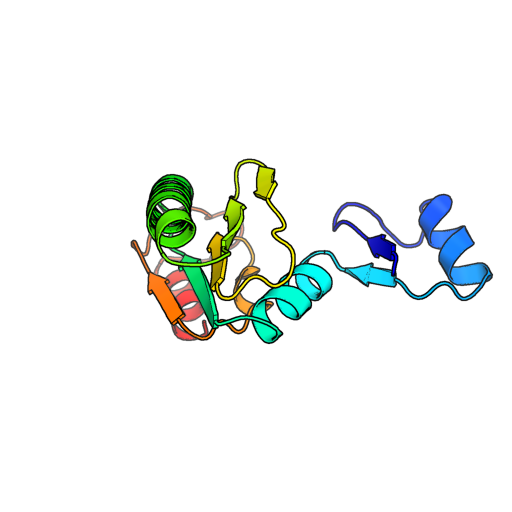dary structure (DSSP, 8-state):
-EEE-TT--TTSHHHHHHHHTT--EEEHHHHHHHHHHTSEEEEEESSSSHHHHHHHHHHHHTTTS-EEEE-TTS-EE--TT-SEEEEE---GGGGGGG---SEEEE-------TTT-SSHHHHHHHHHT-

Nearest PDB structures (foldseek):
  2f00-assembly1_A  TM=8.101E-01  e=1.626E-09  Escherichia coli
  9d9k-assembly1_A  TM=8.219E-01  e=7.658E-09  Pseudomonas aeruginosa PAO1
  4hv4-assembly1_A  TM=8.065E-01  e=8.713E-09  Yersinia pestis CO92
  2f00-assembly1_B  TM=7.845E-01  e=2.017E-08  Escherichia coli
  1gqq-assembly1_B  TM=8.197E-01  e=5.791E-04  Haemophilus influenzae

Radius of gyration: 16.23 Å; Cα contacts (8 Å, |Δi|>4): 214; chains: 1; bounding box: 34×42×40 Å

InterPro domains:
  IPR013221 Mur ligase, central [PF08245] (44-128)
  IPR036565 Mur-like, catalytic domain superfamily [G3DSA:3.40.1190.10] (30-130)
  IPR036565 Mur-like, catalytic domain superfamily [SSF53623] (30-130)
  IPR050061 Peptidoglycan biosynthesis MurCDEF [PTHR43445] (2-130)

Foldseek 3Di:
DAEDEPVDDCPDPVNVVCVVVPHDYDYPLVVVQVVQVVAQEEEEEEPDDLQVVLVVVQVVVVVVFAEWEAGPVRDTDDGPPRRYYRYYAYPVVLSNLSHDHPYYHYPYQDDPCVVRAVDSVRSVVSVVSD

Solvent-accessible surface area (backbone atoms only — not comparable to full-atom values): 7399 Å² total; per-residue (Å²): 131,46,73,42,51,94,88,64,53,70,85,41,71,71,48,37,52,36,54,75,74,67,54,68,68,41,45,49,58,56,57,52,32,55,53,31,72,70,30,57,12,38,32,24,26,35,72,56,67,26,58,64,50,35,51,51,50,43,61,55,44,49,79,77,42,48,42,19,36,41,38,82,88,74,54,64,44,90,40,85,86,29,52,34,32,32,32,46,33,49,63,69,90,52,52,37,66,64,49,76,52,81,37,78,44,75,70,45,88,63,78,83,52,72,92,75,41,91,44,59,68,54,45,50,50,52,62,73,75,94

Organism: Leuconostoc mesenteroides (NCBI:txid1245)